Protein AF-A0ABD7UYV5-F1 (afdb_monomer_lite)

pLDDT: mean 77.69, std 12.52, range [48.88, 92.31]

Sequence (109 aa):
MVPFSDDELEAFYREIEARTAYRELMENRRAERSARRAELPDCPTPDKLPFTSPAAAMDGIERIRARTFGTVSLRYYECACGRWHITSSAQLTHRPIAPVRRRKGKKKR

Organism: NCBI:txid175628

Foldseek 3Di:
DDDDDPVRVVVVVVVVCVVCVVVVVVVVLVVVLVVQCVVQVQFPCSSDDFAADPVRVVVVVVVVVVVDDDDQDKFWDQGPSRTIDIDSDPPDDPPGDDPPPPPPDDDDD

Structure (mmCIF, N/CA/C/O backbone):
data_AF-A0ABD7UYV5-F1
#
_entry.id   AF-A0ABD7UYV5-F1
#
loop_
_atom_site.group_PDB
_atom_site.id
_atom_site.type_symbol
_atom_site.label_atom_id
_atom_site.label_alt_id
_atom_site.label_comp_id
_atom_site.label_asym_id
_atom_site.label_entity_id
_atom_site.label_seq_id
_atom_site.pdbx_PDB_ins_code
_atom_site.Cartn_x
_atom_site.Cartn_y
_atom_site.Cartn_z
_atom_site.occupancy
_atom_site.B_iso_or_equiv
_atom_site.auth_seq_id
_atom_site.auth_comp_id
_atom_site.auth_asym_id
_atom_site.auth_atom_id
_atom_site.pdbx_PDB_model_num
ATOM 1 N N . MET A 1 1 ? 17.724 -0.046 -49.856 1.00 50.59 1 MET A N 1
ATOM 2 C CA . MET A 1 1 ? 17.334 -0.205 -48.442 1.00 50.59 1 MET A CA 1
ATOM 3 C C . MET A 1 1 ? 18.443 -1.016 -47.807 1.00 50.59 1 MET A C 1
ATOM 5 O O . MET A 1 1 ? 18.605 -2.165 -48.189 1.00 50.59 1 MET A O 1
ATOM 9 N N . VAL A 1 2 ? 19.318 -0.376 -47.031 1.00 57.19 2 VAL A N 1
ATOM 10 C CA . VAL A 1 2 ? 20.469 -1.060 -46.424 1.00 57.19 2 VAL A CA 1
ATOM 11 C C . VAL A 1 2 ? 19.922 -1.948 -45.301 1.00 57.19 2 VAL A C 1
ATOM 13 O O . VAL A 1 2 ? 19.184 -1.423 -44.467 1.00 57.19 2 VAL A O 1
ATOM 16 N N . PRO A 1 3 ? 20.173 -3.268 -45.307 1.00 78.81 3 PRO A N 1
ATOM 17 C CA . PRO A 1 3 ? 19.846 -4.105 -44.164 1.00 78.81 3 PRO A CA 1
ATOM 18 C C . PRO A 1 3 ? 20.755 -3.691 -43.003 1.00 78.81 3 PRO A C 1
ATOM 20 O O . PRO A 1 3 ? 21.959 -3.536 -43.198 1.00 78.81 3 PRO A O 1
ATOM 23 N N . PHE A 1 4 ? 20.171 -3.464 -41.828 1.00 75.06 4 PHE A N 1
ATOM 24 C CA . PHE A 1 4 ? 20.933 -3.275 -40.593 1.00 75.06 4 PHE A CA 1
ATOM 25 C C . PHE A 1 4 ? 21.917 -4.435 -40.419 1.00 75.06 4 PHE A C 1
ATOM 27 O O . PHE A 1 4 ? 21.578 -5.575 -40.753 1.00 75.06 4 PHE A O 1
ATOM 34 N N . SER A 1 5 ? 23.118 -4.161 -39.913 1.00 85.62 5 SER A N 1
ATOM 35 C CA . SER A 1 5 ? 23.979 -5.246 -39.438 1.00 85.62 5 SER A CA 1
ATOM 36 C C . SER A 1 5 ? 23.349 -5.900 -38.203 1.00 85.62 5 SER A C 1
ATOM 38 O O . SER A 1 5 ? 22.557 -5.269 -37.498 1.00 85.62 5 SER A O 1
ATOM 40 N N . ASP A 1 6 ? 23.699 -7.156 -37.921 1.00 84.00 6 ASP A N 1
ATOM 41 C CA . ASP A 1 6 ?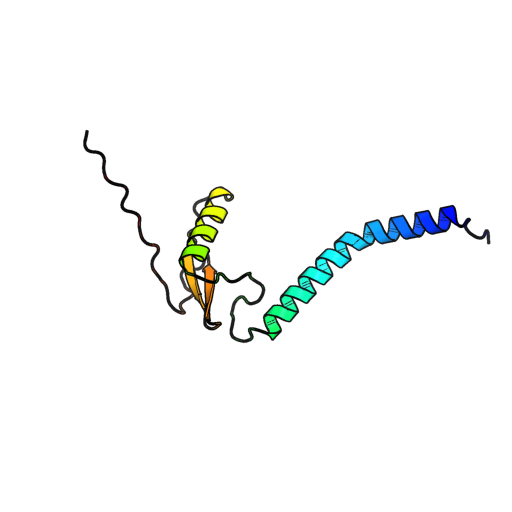 23.185 -7.860 -36.737 1.00 84.00 6 ASP A CA 1
ATOM 42 C C . ASP A 1 6 ? 23.503 -7.091 -35.438 1.00 84.00 6 ASP A C 1
ATOM 44 O O . ASP A 1 6 ? 22.650 -6.995 -34.555 1.00 84.00 6 ASP A O 1
ATOM 48 N N . ASP A 1 7 ? 24.670 -6.440 -35.367 1.00 85.19 7 ASP A N 1
ATOM 49 C CA . ASP A 1 7 ? 25.079 -5.613 -34.223 1.00 85.19 7 ASP A CA 1
ATOM 50 C C . ASP A 1 7 ? 24.229 -4.338 -34.075 1.00 85.19 7 ASP A C 1
ATOM 52 O O . ASP A 1 7 ? 23.843 -3.957 -32.967 1.00 85.19 7 ASP A O 1
ATOM 56 N N . GLU A 1 8 ? 23.910 -3.663 -35.186 1.00 84.88 8 GLU A N 1
ATOM 57 C CA . GLU A 1 8 ? 23.041 -2.478 -35.175 1.00 84.88 8 GLU A CA 1
ATOM 58 C C . GLU A 1 8 ? 21.607 -2.844 -34.791 1.00 84.88 8 GLU A C 1
ATOM 60 O O . GLU A 1 8 ? 20.935 -2.099 -34.071 1.00 84.88 8 GLU A O 1
ATOM 65 N N . LEU A 1 9 ? 21.145 -4.009 -35.243 1.00 87.62 9 LEU A N 1
ATOM 66 C CA . LEU A 1 9 ? 19.831 -4.530 -34.911 1.00 87.62 9 LEU A CA 1
ATOM 67 C C . LEU A 1 9 ? 19.735 -4.888 -33.421 1.00 87.62 9 LEU A C 1
ATOM 69 O O . LEU A 1 9 ? 18.753 -4.530 -32.767 1.00 87.62 9 LEU A O 1
ATOM 73 N N . GLU A 1 10 ? 20.753 -5.541 -32.859 1.00 88.81 10 GLU A N 1
ATOM 74 C CA . GLU A 1 10 ? 20.792 -5.869 -31.433 1.00 88.81 10 GLU A CA 1
ATOM 75 C C . GLU A 1 10 ? 20.869 -4.608 -30.559 1.00 88.81 10 GLU A C 1
ATOM 77 O O . GLU A 1 10 ? 20.130 -4.492 -29.576 1.00 88.81 10 GLU A O 1
ATOM 82 N N . ALA A 1 11 ? 21.680 -3.617 -30.942 1.00 89.69 11 ALA A N 1
ATOM 83 C CA . ALA A 1 11 ? 21.746 -2.331 -30.249 1.00 89.69 11 ALA A CA 1
ATOM 84 C C . ALA A 1 11 ? 20.389 -1.603 -30.252 1.00 89.69 11 ALA A C 1
ATOM 86 O O . ALA A 1 11 ? 19.966 -1.069 -29.222 1.00 89.69 11 ALA A O 1
ATOM 87 N N . PHE A 1 12 ? 19.677 -1.635 -31.383 1.00 87.56 12 PHE A N 1
ATOM 88 C CA . PHE A 1 12 ? 18.337 -1.069 -31.499 1.00 87.56 12 PHE A CA 1
ATOM 89 C C . PHE A 1 12 ? 17.337 -1.771 -30.569 1.00 87.56 12 PHE A C 1
ATOM 91 O O . PHE A 1 12 ? 16.619 -1.103 -29.823 1.00 87.56 12 PHE A O 1
ATOM 98 N N . TYR A 1 13 ? 17.318 -3.109 -30.536 1.00 90.19 13 TYR A N 1
ATOM 99 C CA . TYR A 1 13 ? 16.444 -3.843 -29.614 1.00 90.19 13 TYR A CA 1
ATOM 100 C C . TYR A 1 13 ? 16.785 -3.575 -28.145 1.00 90.19 13 TYR A C 1
ATOM 102 O O . TYR A 1 13 ? 15.873 -3.359 -27.345 1.00 90.19 13 TYR A O 1
ATOM 110 N N . ARG A 1 14 ? 18.072 -3.487 -27.790 1.00 89.62 14 ARG A N 1
ATOM 111 C CA . ARG A 1 14 ? 18.516 -3.137 -26.431 1.00 89.62 14 ARG A CA 1
ATOM 112 C C . ARG A 1 14 ? 18.046 -1.755 -25.987 1.00 89.62 14 ARG A C 1
ATOM 114 O O . ARG A 1 14 ? 17.650 -1.592 -24.833 1.00 89.62 14 ARG A O 1
ATOM 121 N N . GLU A 1 15 ? 18.064 -0.763 -26.874 1.00 89.88 15 GLU A N 1
ATOM 122 C CA . GLU A 1 15 ? 17.547 0.575 -26.566 1.00 89.88 15 GLU A CA 1
ATOM 123 C C . GLU A 1 15 ? 16.035 0.540 -26.303 1.00 89.88 15 GLU A C 1
ATOM 125 O O . GLU A 1 15 ? 15.547 1.147 -25.343 1.00 89.88 15 GLU A O 1
ATOM 130 N N . ILE A 1 16 ? 15.289 -0.195 -27.132 1.00 89.06 16 ILE A N 1
ATOM 131 C CA . ILE A 1 16 ? 13.844 -0.354 -26.967 1.00 89.06 16 ILE A CA 1
ATOM 132 C C . ILE A 1 16 ? 13.527 -1.055 -25.642 1.00 89.06 16 ILE A C 1
ATOM 134 O O . ILE A 1 16 ? 12.730 -0.514 -24.876 1.00 89.06 16 ILE A O 1
ATOM 138 N N . GLU A 1 17 ? 14.196 -2.167 -25.323 1.00 89.75 17 GLU A N 1
ATOM 139 C CA . GLU A 1 17 ? 14.059 -2.870 -24.037 1.00 89.75 17 GLU A CA 1
ATOM 140 C C . GLU A 1 17 ? 14.344 -1.943 -22.847 1.00 89.75 17 GLU A C 1
ATOM 142 O O . GLU A 1 17 ? 13.567 -1.878 -21.890 1.00 89.75 17 GLU A O 1
ATOM 147 N N . ALA A 1 18 ? 15.431 -1.167 -22.907 1.00 88.00 18 ALA A N 1
ATOM 148 C CA . ALA A 1 18 ? 15.787 -0.233 -21.843 1.00 88.00 18 ALA A CA 1
ATOM 149 C C . ALA A 1 18 ? 14.719 0.858 -21.651 1.00 88.00 18 ALA A C 1
ATOM 151 O O . ALA A 1 18 ? 14.405 1.241 -20.519 1.00 88.00 18 ALA A O 1
ATOM 152 N N . ARG A 1 19 ? 14.124 1.344 -22.748 1.00 82.00 19 ARG A N 1
ATOM 153 C CA . ARG A 1 19 ? 13.054 2.352 -22.718 1.00 82.00 19 ARG A CA 1
ATOM 154 C C . ARG A 1 19 ? 11.729 1.785 -22.217 1.00 82.00 19 ARG A C 1
ATOM 156 O O . ARG A 1 19 ? 10.980 2.510 -21.557 1.00 82.00 19 ARG A O 1
ATOM 163 N N . THR A 1 20 ? 11.414 0.524 -22.509 1.00 88.00 20 THR A N 1
ATOM 164 C CA . THR A 1 20 ? 10.145 -0.100 -22.102 1.00 88.00 20 THR A CA 1
ATOM 165 C C . THR A 1 20 ? 10.189 -0.718 -20.707 1.00 88.00 20 THR A C 1
ATOM 167 O O . THR A 1 20 ? 9.134 -0.820 -20.079 1.00 88.00 20 THR A O 1
ATOM 170 N N . ALA A 1 21 ? 11.372 -1.008 -20.157 1.00 87.50 21 ALA A N 1
ATOM 171 C CA . ALA A 1 21 ? 11.540 -1.646 -18.848 1.00 87.50 21 ALA A CA 1
ATOM 172 C C . ALA A 1 21 ? 10.768 -0.955 -17.705 1.00 87.50 21 ALA A C 1
ATOM 174 O O . ALA A 1 21 ? 10.134 -1.611 -16.876 1.00 87.50 21 ALA A O 1
ATOM 175 N N . TYR A 1 22 ? 10.762 0.384 -17.653 1.00 80.69 22 TYR A N 1
ATOM 176 C CA . TYR A 1 22 ? 10.005 1.108 -16.622 1.00 80.69 22 TYR A CA 1
ATOM 177 C C . TYR A 1 22 ? 8.487 0.948 -16.789 1.00 80.69 22 TYR A C 1
ATOM 179 O O . TYR A 1 22 ? 7.759 0.822 -15.802 1.00 80.69 22 TYR A O 1
ATOM 187 N N . ARG A 1 23 ? 8.000 0.940 -18.035 1.00 84.88 23 ARG A N 1
ATOM 188 C CA . ARG A 1 23 ? 6.576 0.778 -18.341 1.00 84.88 23 ARG A CA 1
ATOM 189 C C . ARG A 1 23 ? 6.097 -0.617 -17.947 1.00 84.88 23 ARG A C 1
ATOM 191 O O . ARG A 1 23 ? 5.080 -0.714 -17.267 1.00 84.88 23 ARG A O 1
ATOM 198 N N . GLU A 1 24 ? 6.862 -1.650 -18.282 1.00 86.31 24 GLU A N 1
ATOM 199 C CA . GLU A 1 24 ? 6.579 -3.035 -17.886 1.00 86.31 24 GLU A CA 1
ATOM 200 C C . GLU A 1 24 ? 6.595 -3.210 -16.364 1.00 86.31 24 GLU A C 1
ATOM 202 O O . GLU A 1 24 ? 5.674 -3.791 -15.795 1.00 86.31 24 GLU A O 1
ATOM 207 N N . LEU A 1 25 ? 7.577 -2.628 -15.664 1.00 83.31 25 LEU A N 1
ATOM 208 C CA . LEU A 1 25 ? 7.604 -2.633 -14.196 1.00 83.31 25 LEU A CA 1
ATOM 209 C C . LEU A 1 25 ? 6.344 -2.006 -13.586 1.00 83.31 25 LEU A C 1
ATOM 211 O O . LEU A 1 25 ? 5.819 -2.500 -12.585 1.00 83.31 25 LEU A O 1
ATOM 215 N N . MET A 1 26 ? 5.857 -0.906 -14.159 1.00 82.25 26 MET A N 1
ATOM 216 C CA . MET A 1 26 ? 4.651 -0.234 -13.672 1.00 82.25 26 MET A CA 1
ATOM 217 C C . MET A 1 26 ? 3.375 -1.009 -14.019 1.00 82.25 26 MET A C 1
ATOM 219 O O . MET A 1 26 ? 2.451 -1.049 -13.203 1.00 82.25 26 MET A O 1
ATOM 223 N N . GLU A 1 27 ? 3.330 -1.657 -15.181 1.00 86.06 27 GLU A N 1
ATOM 224 C CA . GLU A 1 27 ? 2.229 -2.524 -15.602 1.00 86.06 27 GLU A CA 1
ATOM 225 C C . GLU A 1 27 ? 2.128 -3.777 -14.727 1.00 86.06 27 GLU A C 1
ATOM 227 O O . GLU A 1 27 ? 1.055 -4.058 -14.191 1.00 86.06 27 GLU A O 1
ATOM 232 N N . ASN A 1 28 ? 3.255 -4.428 -14.439 1.00 84.75 28 ASN A N 1
ATOM 233 C CA . ASN A 1 28 ? 3.326 -5.559 -13.515 1.00 84.75 28 ASN A CA 1
ATOM 234 C C . ASN A 1 28 ? 2.813 -5.179 -12.120 1.00 84.75 28 ASN A C 1
ATOM 236 O O . ASN A 1 28 ? 1.930 -5.844 -11.579 1.00 84.75 28 ASN A O 1
ATOM 240 N N . ARG A 1 29 ? 3.248 -4.034 -11.569 1.00 81.69 29 ARG A N 1
ATOM 241 C CA . ARG A 1 29 ? 2.721 -3.534 -10.283 1.00 81.69 29 ARG A CA 1
ATOM 242 C C . ARG A 1 29 ? 1.213 -3.292 -10.316 1.00 81.69 29 ARG A C 1
ATOM 244 O O . ARG A 1 29 ? 0.541 -3.441 -9.294 1.00 81.69 29 ARG A O 1
ATOM 251 N N . ARG A 1 30 ? 0.665 -2.854 -11.453 1.00 79.62 30 ARG A N 1
ATOM 252 C CA . ARG A 1 30 ? -0.778 -2.632 -11.616 1.00 79.62 30 ARG A CA 1
ATOM 253 C C . ARG A 1 30 ? -1.539 -3.956 -11.695 1.00 79.62 30 ARG A C 1
ATOM 255 O O . ARG A 1 30 ? -2.605 -4.063 -11.085 1.00 79.62 30 ARG A O 1
ATOM 262 N N . ALA A 1 31 ? -0.991 -4.949 -12.389 1.00 78.94 31 ALA A N 1
ATOM 263 C CA . ALA A 1 31 ? -1.550 -6.294 -12.462 1.00 78.94 31 ALA A CA 1
ATOM 264 C C . ALA A 1 31 ? -1.590 -6.954 -11.073 1.00 78.94 31 ALA A C 1
ATOM 266 O O . ALA A 1 31 ? -2.649 -7.411 -10.647 1.00 78.94 31 ALA A O 1
ATOM 267 N N . GLU A 1 32 ? -0.496 -6.888 -10.307 1.00 78.81 32 GLU A N 1
ATOM 268 C CA . GLU A 1 32 ? -0.431 -7.421 -8.937 1.00 78.81 32 GLU A CA 1
ATOM 269 C C . GLU A 1 32 ? -1.461 -6.775 -7.998 1.00 78.81 32 GLU A C 1
ATOM 271 O O . GLU A 1 32 ? -2.106 -7.454 -7.197 1.00 78.81 32 GLU A O 1
ATOM 276 N N . ARG A 1 33 ? -1.645 -5.452 -8.096 1.00 72.38 33 ARG A N 1
ATOM 277 C CA . ARG A 1 33 ? -2.678 -4.732 -7.332 1.00 72.38 33 ARG A CA 1
ATOM 278 C C . ARG A 1 33 ? -4.085 -5.198 -7.701 1.00 72.38 33 ARG A C 1
ATOM 280 O O . ARG A 1 33 ? -4.901 -5.449 -6.818 1.00 72.38 33 ARG A O 1
ATOM 287 N N . SER A 1 34 ? -4.340 -5.369 -8.996 1.00 70.62 34 SER A N 1
ATOM 288 C CA . SER A 1 34 ? -5.637 -5.822 -9.509 1.00 70.62 34 SER A CA 1
ATOM 289 C C . SER A 1 34 ? -5.951 -7.256 -9.066 1.00 70.62 34 SER A C 1
ATOM 291 O O . SER A 1 34 ? -7.074 -7.526 -8.645 1.00 70.62 34 SER A O 1
ATOM 293 N N . ALA A 1 35 ? -4.956 -8.149 -9.065 1.00 74.25 35 ALA A N 1
ATOM 294 C CA . ALA A 1 35 ? -5.094 -9.513 -8.555 1.00 74.25 35 ALA A CA 1
ATOM 295 C C . ALA A 1 35 ? -5.463 -9.530 -7.060 1.00 74.25 35 ALA A C 1
ATOM 297 O O . ALA A 1 35 ? -6.437 -10.167 -6.669 1.00 74.25 35 ALA A O 1
ATOM 298 N N . ARG A 1 36 ? -4.774 -8.735 -6.229 1.00 69.94 36 ARG A N 1
ATOM 299 C CA . ARG A 1 36 ? -5.090 -8.612 -4.790 1.00 69.94 36 ARG A CA 1
ATOM 300 C C . ARG A 1 36 ? -6.496 -8.076 -4.524 1.00 69.94 36 ARG A C 1
ATOM 302 O O . ARG A 1 36 ? -7.125 -8.450 -3.538 1.00 69.94 36 ARG A O 1
ATOM 309 N N . ARG A 1 37 ? -6.998 -7.193 -5.391 1.00 70.50 37 ARG A N 1
ATOM 310 C CA . ARG A 1 37 ? -8.381 -6.701 -5.336 1.00 70.50 37 ARG A CA 1
ATOM 311 C C . ARG A 1 37 ? -9.401 -7.789 -5.648 1.00 70.50 37 ARG A C 1
ATOM 313 O O . ARG A 1 37 ? -10.447 -7.794 -5.009 1.00 70.50 37 ARG A O 1
ATOM 320 N N . ALA A 1 38 ? -9.095 -8.707 -6.561 1.00 70.75 38 ALA A N 1
ATOM 321 C CA . ALA A 1 38 ? -9.960 -9.851 -6.837 1.00 70.75 38 ALA A CA 1
ATOM 322 C C . ALA A 1 38 ? -10.031 -10.833 -5.649 1.00 70.75 38 ALA A C 1
ATOM 324 O O . ALA A 1 38 ? -11.096 -11.372 -5.372 1.00 70.75 38 ALA A O 1
ATOM 325 N N . GLU A 1 39 ? -8.933 -11.022 -4.908 1.00 72.56 39 GLU A N 1
ATOM 326 C CA . GLU A 1 39 ? -8.882 -11.916 -3.735 1.00 72.56 39 GLU A CA 1
ATOM 327 C C . GLU A 1 39 ? -9.576 -11.348 -2.482 1.00 72.56 39 GLU A C 1
ATOM 329 O O . GLU A 1 39 ? -9.948 -12.097 -1.579 1.00 72.56 39 GLU A O 1
ATOM 334 N N . LEU A 1 40 ? -9.710 -10.020 -2.386 1.00 70.75 40 LEU A N 1
ATOM 335 C CA . LEU A 1 40 ? -10.186 -9.318 -1.188 1.00 70.75 40 LEU A CA 1
ATOM 336 C C . LEU A 1 40 ? -11.302 -8.314 -1.536 1.00 70.75 40 LEU A C 1
ATOM 338 O O . LEU A 1 40 ? -11.103 -7.108 -1.346 1.00 70.75 40 LEU A O 1
ATOM 342 N N . PRO A 1 41 ? -12.471 -8.782 -2.023 1.00 67.06 41 PRO A N 1
ATOM 343 C CA . PRO A 1 41 ? -13.538 -7.913 -2.528 1.00 67.06 41 PRO A CA 1
ATOM 344 C C . PRO A 1 41 ? -14.090 -6.945 -1.469 1.00 67.06 41 PRO A C 1
ATOM 346 O O . PRO A 1 41 ? -14.401 -5.802 -1.795 1.00 67.06 41 PRO A O 1
ATOM 349 N N . ASP A 1 42 ? -14.115 -7.352 -0.195 1.00 77.75 42 ASP A N 1
ATOM 350 C CA . ASP A 1 42 ? -14.639 -6.538 0.915 1.00 77.75 42 ASP A CA 1
ATOM 351 C C . ASP A 1 42 ? -13.591 -5.614 1.565 1.00 77.75 42 ASP A C 1
ATOM 353 O O . ASP A 1 42 ? -13.872 -4.909 2.538 1.00 77.75 42 ASP A O 1
ATOM 357 N N . CYS A 1 43 ? -12.348 -5.608 1.072 1.00 80.00 43 CYS A N 1
ATOM 358 C CA . CYS A 1 43 ? -11.321 -4.715 1.598 1.00 80.00 43 CYS A CA 1
ATOM 359 C C . CYS A 1 43 ? -11.470 -3.316 0.970 1.00 80.00 43 CYS A C 1
ATOM 361 O O . CYS A 1 43 ? -11.369 -3.191 -0.248 1.00 80.00 43 CYS A O 1
ATOM 363 N N . PRO A 1 44 ? -11.589 -2.226 1.755 1.00 76.88 44 PRO A N 1
ATOM 364 C CA . PRO A 1 44 ? -11.599 -0.862 1.228 1.00 76.88 44 PRO A CA 1
ATOM 365 C C . PRO A 1 44 ? -10.230 -0.447 0.661 1.00 76.88 44 PRO A C 1
ATOM 367 O O . PRO A 1 44 ? -10.130 0.510 -0.105 1.00 76.88 44 PRO A O 1
ATOM 370 N N . THR A 1 45 ? -9.153 -1.151 1.032 1.00 78.62 45 THR A N 1
ATOM 371 C CA . THR A 1 45 ? -7.788 -0.893 0.549 1.00 78.62 45 THR A CA 1
ATOM 372 C C . THR A 1 45 ? -7.078 -2.183 0.121 1.00 78.62 45 THR A C 1
ATOM 374 O O . THR A 1 45 ? -6.077 -2.550 0.741 1.00 78.62 45 THR A O 1
ATOM 377 N N . PRO A 1 46 ? -7.566 -2.880 -0.919 1.00 76.12 46 PRO A N 1
ATOM 378 C CA . PRO A 1 46 ? -6.996 -4.158 -1.347 1.00 76.12 46 PRO A CA 1
ATOM 379 C C . PRO A 1 46 ? -5.622 -3.982 -2.008 1.00 76.12 46 PRO A C 1
ATOM 381 O O . PRO A 1 46 ? -4.764 -4.856 -1.942 1.00 76.12 46 PRO A O 1
ATOM 384 N N . ASP A 1 47 ? -5.381 -2.801 -2.581 1.00 77.00 47 ASP A N 1
ATOM 385 C CA . ASP A 1 47 ? -4.127 -2.440 -3.242 1.00 77.00 47 ASP A CA 1
ATOM 386 C C . ASP A 1 47 ? -2.988 -2.134 -2.246 1.00 77.00 47 ASP A C 1
ATOM 388 O O . ASP A 1 47 ? -1.842 -1.922 -2.650 1.00 77.00 47 ASP A O 1
ATOM 392 N N . LYS A 1 48 ? -3.287 -2.057 -0.939 1.00 79.06 48 LYS A N 1
ATOM 393 C CA . LYS A 1 48 ? -2.304 -1.789 0.120 1.00 79.06 48 LYS A CA 1
ATOM 394 C C . LYS A 1 48 ? -1.888 -3.090 0.793 1.00 79.06 48 LYS A C 1
ATOM 396 O O . LYS A 1 48 ? -2.726 -3.943 1.055 1.00 79.06 48 LYS A O 1
ATOM 401 N N . LEU A 1 49 ? -0.605 -3.200 1.141 1.00 80.81 49 LEU A N 1
ATOM 402 C CA . LEU A 1 49 ? -0.081 -4.338 1.897 1.00 80.81 49 LEU A CA 1
ATOM 403 C C . LEU A 1 49 ? -0.715 -4.381 3.301 1.00 80.81 49 LEU A C 1
AT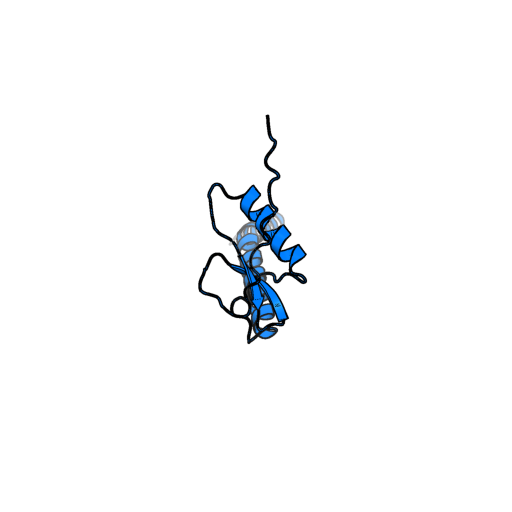OM 405 O O . LEU A 1 49 ? -0.516 -3.439 4.075 1.00 80.81 49 LEU A O 1
ATOM 409 N N . PRO A 1 50 ? -1.476 -5.439 3.629 1.00 85.56 50 PRO A N 1
ATOM 410 C CA . PRO A 1 50 ? -2.038 -5.617 4.957 1.00 85.56 50 PRO A CA 1
ATOM 411 C C . PRO A 1 50 ? -0.983 -6.136 5.943 1.00 85.56 50 PRO A C 1
ATOM 413 O O . PRO A 1 50 ? -0.059 -6.856 5.567 1.00 85.56 50 PRO A O 1
ATOM 416 N N . PHE A 1 51 ? -1.158 -5.824 7.224 1.00 89.69 51 PHE A N 1
ATOM 417 C CA . PHE A 1 51 ? -0.375 -6.389 8.321 1.00 89.69 51 PHE A CA 1
ATOM 418 C C . PHE A 1 51 ? -1.094 -7.600 8.924 1.00 89.69 51 PHE A C 1
ATOM 420 O O . PHE A 1 51 ? -2.324 -7.644 9.005 1.00 89.69 51 PHE A O 1
ATOM 427 N N . THR A 1 52 ? -0.316 -8.579 9.381 1.00 87.75 52 THR A N 1
ATOM 428 C CA . THR A 1 52 ? -0.826 -9.821 9.983 1.00 87.75 52 THR A CA 1
ATOM 429 C C . THR A 1 52 ? -1.208 -9.665 11.454 1.00 87.75 52 THR A C 1
ATOM 431 O O . THR A 1 52 ? -1.948 -10.489 11.978 1.00 87.75 52 THR A O 1
ATOM 434 N N . SER A 1 53 ? -0.732 -8.616 12.133 1.00 89.12 53 SER A N 1
ATOM 435 C CA . SER A 1 53 ? -0.993 -8.385 13.556 1.00 89.12 53 SER A CA 1
ATOM 436 C C . SER A 1 53 ? -1.054 -6.889 13.907 1.00 89.12 53 SER A C 1
ATOM 438 O O . SER A 1 53 ? -0.485 -6.062 13.181 1.00 89.12 53 SER A O 1
ATOM 440 N N . PRO A 1 54 ? -1.671 -6.519 15.050 1.00 88.44 54 PRO A N 1
ATOM 441 C CA . PRO A 1 54 ? -1.676 -5.138 15.538 1.00 88.44 54 PRO A CA 1
ATOM 442 C C . PRO A 1 54 ? -0.264 -4.591 15.778 1.00 88.44 54 PRO A C 1
ATOM 444 O O . PRO A 1 54 ? 0.018 -3.432 15.480 1.00 88.44 54 PRO A O 1
ATOM 447 N N . ALA A 1 55 ? 0.638 -5.431 16.299 1.00 89.69 55 ALA A N 1
ATOM 448 C CA . ALA A 1 55 ? 2.021 -5.052 16.578 1.00 89.69 55 ALA A CA 1
ATOM 449 C C . ALA A 1 55 ? 2.777 -4.710 15.287 1.00 89.69 55 ALA A C 1
ATOM 451 O O . ALA A 1 55 ? 3.409 -3.661 15.205 1.00 89.69 55 ALA A O 1
ATOM 452 N N . ALA A 1 56 ? 2.617 -5.528 14.240 1.00 91.31 56 ALA A N 1
ATOM 453 C CA . ALA A 1 56 ? 3.218 -5.259 12.937 1.00 91.31 56 ALA A CA 1
ATOM 454 C C . ALA A 1 56 ? 2.694 -3.948 12.320 1.00 91.31 56 ALA A C 1
ATOM 456 O O . ALA A 1 56 ? 3.464 -3.188 11.729 1.00 91.31 56 ALA A O 1
ATOM 457 N N . ALA A 1 57 ? 1.404 -3.643 12.500 1.00 90.56 57 ALA A N 1
ATOM 458 C CA . ALA A 1 57 ? 0.828 -2.373 12.060 1.00 90.56 57 ALA A CA 1
ATOM 459 C C . ALA A 1 57 ? 1.390 -1.175 12.847 1.00 90.56 57 ALA A C 1
ATOM 461 O O . ALA A 1 57 ? 1.676 -0.130 12.258 1.00 90.56 57 ALA A O 1
ATOM 462 N N . MET A 1 58 ? 1.601 -1.317 14.160 1.00 90.44 58 MET A N 1
ATOM 463 C CA . MET A 1 58 ? 2.262 -0.291 14.975 1.00 90.44 58 MET A CA 1
ATOM 464 C C . MET A 1 58 ? 3.704 -0.038 14.532 1.00 90.44 58 MET A C 1
ATOM 466 O O . MET A 1 58 ? 4.081 1.119 14.343 1.00 90.44 58 MET A O 1
ATOM 470 N N . ASP A 1 59 ? 4.486 -1.092 14.305 1.00 92.31 59 ASP A N 1
ATOM 471 C CA . ASP A 1 59 ? 5.859 -0.966 13.805 1.00 92.31 59 ASP A CA 1
ATOM 472 C C . ASP A 1 59 ? 5.889 -0.287 12.429 1.00 92.31 59 ASP A C 1
ATOM 474 O O . ASP A 1 59 ? 6.749 0.551 12.151 1.00 92.31 59 ASP A O 1
ATOM 478 N N . GLY A 1 60 ? 4.908 -0.593 11.574 1.00 90.19 60 GLY A N 1
ATOM 479 C CA . GLY A 1 60 ? 4.702 0.091 10.300 1.00 90.19 60 GLY A CA 1
ATOM 480 C C . GLY A 1 60 ? 4.482 1.598 10.465 1.00 90.19 60 GLY A C 1
ATOM 481 O O . GLY A 1 60 ? 5.112 2.388 9.759 1.00 90.19 60 GLY A O 1
ATOM 482 N N . ILE A 1 61 ? 3.647 2.015 11.423 1.00 90.06 61 ILE A N 1
ATOM 483 C CA . ILE A 1 61 ? 3.420 3.436 11.736 1.00 90.06 61 ILE A CA 1
ATOM 484 C C . ILE A 1 61 ? 4.716 4.116 12.176 1.00 90.06 61 ILE A C 1
ATOM 486 O O . ILE A 1 61 ? 5.023 5.204 11.687 1.00 90.06 61 ILE A O 1
ATOM 490 N N . GLU A 1 62 ? 5.484 3.492 13.067 1.00 90.44 62 GLU A N 1
ATOM 491 C CA . GLU A 1 62 ? 6.744 4.062 13.552 1.00 90.44 62 GLU A CA 1
ATOM 492 C C . GLU A 1 62 ? 7.772 4.208 12.420 1.00 90.44 62 GLU A C 1
ATOM 494 O O . GLU A 1 62 ? 8.415 5.252 12.305 1.00 90.44 62 GLU A O 1
ATOM 499 N N . ARG A 1 63 ? 7.854 3.239 11.498 1.00 89.94 63 ARG A N 1
ATOM 500 C CA . ARG A 1 63 ? 8.700 3.354 10.293 1.00 89.94 63 ARG A CA 1
ATOM 501 C C . ARG A 1 63 ? 8.273 4.502 9.379 1.00 89.94 63 ARG A C 1
ATOM 503 O O . ARG A 1 63 ? 9.132 5.200 8.845 1.00 89.94 63 ARG A O 1
ATOM 510 N N . ILE A 1 64 ? 6.968 4.704 9.184 1.00 88.00 64 ILE A N 1
ATOM 511 C CA . ILE A 1 64 ? 6.459 5.814 8.364 1.00 88.00 64 ILE A CA 1
ATOM 512 C C . ILE A 1 64 ? 6.780 7.152 9.036 1.00 88.00 64 ILE A C 1
ATOM 514 O O . ILE A 1 64 ? 7.261 8.068 8.370 1.00 88.00 64 ILE A O 1
ATOM 518 N N . ARG A 1 65 ? 6.581 7.254 10.354 1.00 87.38 65 ARG A N 1
ATOM 519 C CA . ARG A 1 65 ? 6.926 8.450 11.136 1.00 87.38 65 ARG A CA 1
ATOM 520 C C . ARG A 1 65 ? 8.410 8.781 11.064 1.00 87.38 65 ARG A C 1
ATOM 522 O O . ARG A 1 65 ? 8.747 9.939 10.875 1.00 87.38 65 ARG A O 1
ATOM 529 N N . ALA A 1 66 ? 9.283 7.779 11.145 1.00 87.50 66 ALA A N 1
ATOM 530 C CA . ALA A 1 66 ? 10.727 7.982 11.052 1.00 87.50 66 ALA A CA 1
ATOM 531 C C . ALA A 1 66 ? 11.174 8.559 9.695 1.00 87.50 66 ALA A C 1
ATOM 533 O O . ALA A 1 66 ? 12.202 9.224 9.623 1.00 87.50 66 ALA A O 1
ATOM 534 N N . ARG A 1 67 ? 10.416 8.305 8.619 1.00 86.62 67 ARG A N 1
ATOM 535 C CA . ARG A 1 67 ? 10.735 8.759 7.253 1.00 86.62 67 ARG A CA 1
ATOM 536 C C . ARG A 1 67 ? 10.006 10.036 6.834 1.00 86.62 67 ARG A C 1
ATOM 538 O O . ARG A 1 67 ? 10.359 10.618 5.814 1.00 86.62 67 ARG A O 1
ATOM 545 N N . THR A 1 68 ? 8.979 10.449 7.572 1.00 81.25 68 THR A N 1
ATOM 546 C CA . THR A 1 68 ? 8.111 11.568 7.189 1.00 81.25 68 THR A CA 1
ATOM 547 C C . THR A 1 68 ? 8.410 12.781 8.063 1.00 81.25 68 THR A C 1
ATOM 549 O O . THR A 1 68 ? 8.248 12.723 9.279 1.00 81.25 68 THR A O 1
ATOM 552 N N . PHE A 1 69 ? 8.788 13.906 7.455 1.00 66.25 69 PHE A N 1
ATOM 553 C CA . PHE A 1 69 ? 8.888 15.184 8.161 1.00 66.25 69 PHE A CA 1
ATOM 554 C C . PHE A 1 69 ? 7.481 15.774 8.348 1.00 66.25 69 PHE A C 1
ATOM 556 O O . PHE A 1 69 ? 6.924 16.379 7.437 1.00 66.25 69 PHE A O 1
ATOM 563 N N . GLY A 1 70 ? 6.874 15.545 9.517 1.00 67.81 70 GLY A N 1
ATOM 564 C CA . GLY A 1 70 ? 5.563 16.097 9.877 1.00 67.81 70 GLY A CA 1
ATOM 565 C C . GLY A 1 70 ? 4.769 15.230 10.859 1.00 67.81 70 GLY A C 1
ATOM 566 O O . GLY A 1 70 ? 5.017 14.036 11.018 1.00 67.81 70 GLY A O 1
ATOM 567 N N . THR A 1 71 ? 3.778 15.822 11.528 1.00 68.62 71 THR A N 1
ATOM 568 C CA . THR A 1 71 ? 2.938 15.164 12.546 1.00 68.62 71 THR A CA 1
ATOM 569 C C . THR A 1 71 ? 1.710 14.483 11.935 1.00 68.62 71 THR A C 1
ATOM 571 O O . THR A 1 71 ? 0.575 14.727 12.338 1.00 68.62 71 THR A O 1
ATOM 574 N N . VAL A 1 72 ? 1.900 13.595 10.955 1.00 74.81 72 VAL A N 1
ATOM 575 C CA . VAL A 1 72 ? 0.764 12.834 10.409 1.00 74.81 72 VAL A CA 1
ATOM 576 C C . VAL A 1 72 ? 0.241 11.873 11.482 1.00 74.81 72 VAL A C 1
ATOM 578 O O . VAL A 1 72 ? 0.948 10.972 11.947 1.00 74.81 72 VAL A O 1
ATOM 581 N N . SER A 1 73 ? -1.018 12.050 11.892 1.00 82.75 73 SER A N 1
ATOM 582 C CA . SER A 1 73 ? -1.658 11.178 12.877 1.00 82.75 73 SER A CA 1
ATOM 583 C C . SER A 1 73 ? -2.096 9.867 12.225 1.00 82.75 73 SER A C 1
ATOM 585 O O . SER A 1 73 ? -3.229 9.721 11.774 1.00 82.75 73 SER A O 1
ATOM 587 N N . LEU A 1 74 ? -1.181 8.905 12.171 1.00 87.62 74 LEU A N 1
ATOM 588 C CA . LEU A 1 74 ? -1.475 7.554 11.704 1.00 87.62 74 LEU A CA 1
ATOM 589 C C . LEU A 1 74 ? -2.112 6.704 12.806 1.00 87.62 74 LEU A C 1
ATOM 591 O O . LEU A 1 74 ? -1.747 6.797 13.982 1.00 87.62 74 LEU A O 1
ATOM 595 N N . ARG A 1 75 ? -3.055 5.859 12.395 1.00 87.06 75 ARG A N 1
ATOM 596 C CA . ARG A 1 75 ? -3.783 4.883 13.211 1.00 87.06 75 ARG A CA 1
ATOM 597 C C . ARG A 1 75 ? -3.806 3.546 12.482 1.00 87.06 75 ARG A C 1
ATOM 599 O O . ARG A 1 75 ? -3.579 3.505 11.274 1.00 87.06 75 ARG A O 1
ATOM 606 N N . TYR A 1 76 ? -4.114 2.475 13.200 1.00 87.94 76 TYR A N 1
ATOM 607 C CA . TYR A 1 76 ? -4.365 1.168 12.605 1.00 87.94 76 TYR A CA 1
ATOM 608 C C . TYR A 1 76 ? -5.750 0.651 13.001 1.00 87.94 76 TYR A C 1
ATOM 610 O O . TYR A 1 76 ? -6.287 1.038 14.040 1.00 87.94 76 TYR A O 1
ATOM 618 N N . TYR A 1 77 ? -6.336 -0.192 12.157 1.00 86.88 77 TYR A N 1
ATOM 619 C CA . TYR A 1 77 ? -7.642 -0.807 1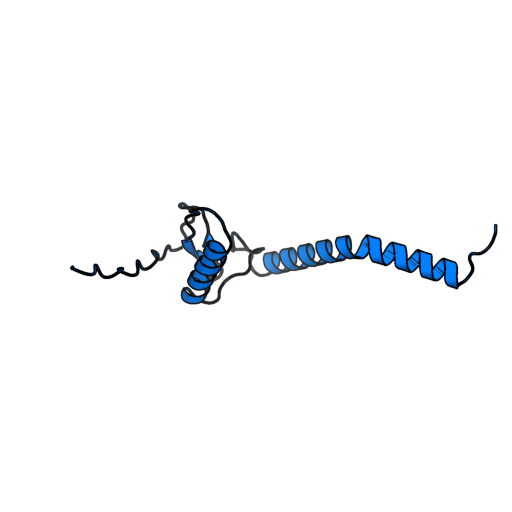2.384 1.00 86.88 77 TYR A CA 1
ATOM 620 C C . TYR A 1 77 ? -7.673 -2.230 11.822 1.00 86.88 77 TYR A C 1
ATOM 622 O O . TYR A 1 77 ? -6.926 -2.550 10.892 1.00 86.88 77 TYR A O 1
ATOM 630 N N . GLU A 1 78 ? -8.537 -3.066 12.394 1.00 87.31 78 GLU A N 1
ATOM 631 C CA . GLU A 1 78 ? -8.887 -4.366 11.827 1.00 87.31 78 GLU A CA 1
ATOM 632 C C . GLU A 1 78 ? -9.927 -4.154 10.724 1.00 87.31 78 GLU A C 1
ATOM 634 O O . GLU A 1 78 ? -10.973 -3.536 10.941 1.00 87.31 78 GLU A O 1
ATOM 639 N N . CYS A 1 79 ? -9.591 -4.5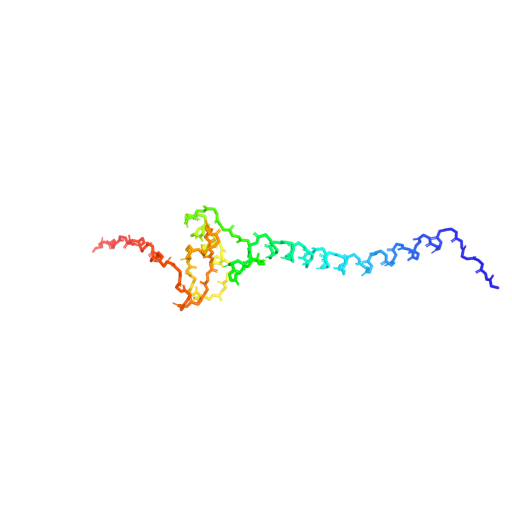88 9.517 1.00 86.00 79 CYS A N 1
ATOM 640 C CA . CYS A 1 79 ? -10.411 -4.440 8.327 1.00 86.00 79 CYS A CA 1
ATOM 641 C C . CYS A 1 79 ? -11.405 -5.602 8.194 1.00 86.00 79 CYS A C 1
ATOM 643 O O . CYS A 1 79 ? -11.136 -6.701 8.676 1.00 86.00 79 CYS A O 1
ATOM 645 N N . ALA A 1 80 ? -12.505 -5.396 7.460 1.00 82.25 80 ALA A N 1
ATOM 646 C CA . ALA A 1 80 ? -13.467 -6.449 7.113 1.00 82.25 80 ALA A CA 1
ATOM 647 C C . ALA A 1 80 ? -12.816 -7.673 6.434 1.00 82.25 80 ALA A C 1
ATOM 649 O O . ALA A 1 80 ? -13.312 -8.785 6.556 1.00 82.25 80 ALA A O 1
ATOM 650 N N . CYS A 1 81 ? -11.652 -7.500 5.799 1.00 80.88 81 CYS A N 1
ATOM 651 C CA . CYS A 1 81 ? -10.878 -8.592 5.207 1.00 80.88 81 CYS A CA 1
ATOM 652 C C . CYS A 1 81 ? -10.071 -9.442 6.217 1.00 80.88 81 CYS A C 1
ATOM 654 O O . CYS A 1 81 ? -9.245 -10.265 5.806 1.00 80.88 81 CYS A O 1
ATOM 656 N N . GLY A 1 82 ? -10.244 -9.208 7.524 1.00 82.06 82 GLY A N 1
ATOM 657 C CA . GLY A 1 82 ? -9.593 -9.946 8.613 1.00 82.06 82 GLY A CA 1
ATOM 658 C C . GLY A 1 82 ? -8.120 -9.592 8.839 1.00 82.06 82 GLY A C 1
ATOM 659 O O . GLY A 1 82 ? -7.396 -10.336 9.496 1.00 82.06 82 GLY A O 1
ATOM 660 N N . ARG A 1 83 ? -7.637 -8.486 8.261 1.00 88.25 83 ARG A N 1
ATOM 661 C CA . ARG A 1 83 ? -6.237 -8.044 8.364 1.00 88.25 83 ARG A CA 1
ATOM 662 C C . ARG A 1 83 ? -6.125 -6.623 8.910 1.00 88.25 83 ARG A C 1
ATOM 664 O O . ARG A 1 83 ? -7.095 -5.868 8.930 1.00 88.25 83 ARG A O 1
ATOM 671 N N . TRP A 1 84 ? -4.920 -6.240 9.324 1.00 89.00 84 TRP A N 1
ATOM 672 C CA . TRP A 1 84 ? -4.645 -4.942 9.940 1.00 89.00 84 TRP A CA 1
ATOM 673 C C . TRP A 1 84 ? -4.171 -3.921 8.905 1.00 89.00 84 TRP A C 1
ATOM 675 O O . TRP A 1 84 ? -3.234 -4.181 8.154 1.00 89.00 84 TRP A O 1
ATOM 685 N N . HIS A 1 85 ? -4.781 -2.737 8.874 1.00 89.19 85 HIS A N 1
ATOM 686 C CA . HIS A 1 85 ? -4.438 -1.668 7.929 1.00 89.19 85 HIS A CA 1
ATOM 687 C C . HIS A 1 85 ? -4.086 -0.367 8.652 1.00 89.19 85 HIS A C 1
ATOM 689 O O . HIS A 1 85 ? -4.634 -0.073 9.713 1.00 89.19 85 HIS A O 1
ATOM 695 N N . ILE A 1 86 ? -3.193 0.436 8.057 1.00 89.25 86 ILE A N 1
ATOM 696 C CA . ILE A 1 86 ? -2.839 1.780 8.541 1.00 89.25 86 ILE A CA 1
ATOM 697 C C . ILE A 1 86 ? -3.649 2.831 7.780 1.00 89.25 86 ILE A C 1
ATOM 699 O O . ILE A 1 86 ? -3.765 2.788 6.552 1.00 89.25 86 ILE A O 1
ATOM 703 N N . THR A 1 87 ? -4.165 3.816 8.507 1.00 86.31 87 THR A N 1
ATOM 704 C CA . THR A 1 87 ? -4.908 4.947 7.957 1.00 86.31 87 THR A CA 1
ATOM 705 C C . THR A 1 87 ? -4.495 6.263 8.611 1.00 86.31 87 THR A C 1
ATOM 707 O O . THR A 1 87 ? -4.135 6.304 9.787 1.00 86.31 87 THR A O 1
ATOM 710 N N . SER A 1 88 ? -4.552 7.348 7.842 1.00 84.75 88 SER A N 1
ATOM 711 C CA . SER A 1 88 ? -4.488 8.725 8.343 1.00 84.75 88 SER A CA 1
ATOM 712 C C . SER A 1 88 ? -5.877 9.311 8.626 1.00 84.75 88 SER A C 1
ATOM 714 O O . SER A 1 88 ? -5.975 10.333 9.301 1.00 84.75 88 SER A O 1
ATOM 716 N N . SER A 1 89 ? -6.954 8.680 8.135 1.00 78.88 89 SER A N 1
ATOM 717 C CA . SER A 1 89 ? -8.324 9.157 8.348 1.00 78.88 89 SER A CA 1
ATOM 718 C C . SER A 1 89 ? -8.814 8.817 9.751 1.00 78.88 89 SER A C 1
ATOM 720 O O . SER A 1 89 ? -8.688 7.685 10.221 1.00 78.88 89 SER A O 1
ATOM 722 N N . ALA A 1 90 ? -9.430 9.798 10.408 1.00 62.50 90 ALA A N 1
ATOM 723 C CA . ALA A 1 90 ? -10.034 9.617 11.719 1.00 62.50 90 ALA A CA 1
ATOM 724 C C . ALA A 1 90 ? -11.378 8.865 11.680 1.00 62.50 90 ALA A C 1
ATOM 726 O O . ALA A 1 90 ? -11.810 8.392 12.728 1.00 62.50 90 ALA A O 1
ATOM 727 N N . GLN A 1 91 ? -12.012 8.766 10.505 1.00 63.28 91 GLN A N 1
ATOM 728 C CA . GLN A 1 91 ? -13.405 8.332 10.330 1.00 63.28 91 GLN A CA 1
ATOM 729 C C . GLN A 1 91 ? -13.563 6.875 9.865 1.00 63.28 91 GLN A C 1
ATOM 731 O O . GLN A 1 91 ? -14.682 6.382 9.794 1.00 63.28 91 GLN A O 1
ATOM 736 N N . LEU A 1 92 ? -12.474 6.164 9.545 1.00 62.12 92 LEU A N 1
ATOM 737 C CA . LEU A 1 92 ? -12.557 4.756 9.135 1.00 62.12 92 LEU A CA 1
ATOM 738 C C . LEU A 1 92 ? -12.786 3.856 10.360 1.00 62.12 92 LEU A C 1
ATOM 740 O O . LEU A 1 92 ? -11.848 3.427 11.032 1.00 62.12 92 LEU A O 1
ATOM 744 N N . THR A 1 93 ? -14.055 3.597 10.664 1.00 53.22 93 THR A N 1
ATOM 745 C CA . THR A 1 93 ? -14.521 2.663 11.694 1.00 53.22 93 THR A CA 1
ATOM 746 C C . THR A 1 93 ? -14.794 1.288 11.095 1.00 53.22 93 THR A C 1
ATOM 748 O O . THR A 1 93 ? -15.801 1.106 10.425 1.00 53.22 93 THR A O 1
ATOM 751 N N . HIS A 1 94 ? -13.935 0.310 11.394 1.00 58.34 94 HIS A N 1
ATOM 752 C CA . HIS A 1 94 ? -14.336 -1.106 11.395 1.00 58.34 94 HIS A CA 1
ATOM 753 C C . HIS A 1 94 ? -14.076 -1.770 12.757 1.00 58.34 94 HIS A C 1
ATOM 755 O O . HIS A 1 94 ? -14.963 -2.440 13.269 1.00 58.34 94 HIS A O 1
ATOM 761 N N . ARG A 1 95 ? -12.964 -1.458 13.439 1.00 58.75 95 ARG A N 1
ATOM 762 C CA . ARG A 1 95 ? -12.815 -1.550 14.909 1.00 58.75 95 ARG A CA 1
ATOM 763 C C . ARG A 1 95 ? -11.549 -0.789 15.327 1.00 58.7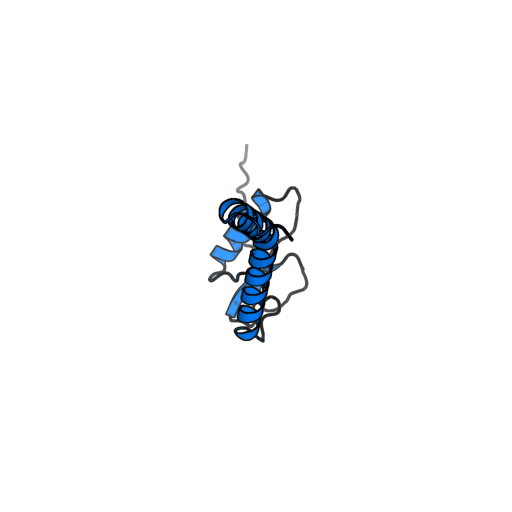5 95 ARG A C 1
ATOM 765 O O . ARG A 1 95 ? -10.446 -1.280 15.083 1.00 58.75 95 ARG A O 1
ATOM 772 N N . PRO A 1 96 ? -11.642 0.436 15.871 1.00 55.62 96 PRO A N 1
ATOM 773 C CA . PRO A 1 96 ? -10.445 1.184 16.237 1.00 55.62 96 PRO A CA 1
ATOM 774 C C . PRO A 1 96 ? -9.829 0.611 17.520 1.00 55.62 96 PRO A C 1
ATOM 776 O O . PRO A 1 96 ? -10.481 0.576 18.561 1.00 55.62 96 PRO A O 1
ATOM 779 N N . ILE A 1 97 ? -8.553 0.219 17.468 1.00 57.19 97 ILE A N 1
ATOM 780 C CA . ILE A 1 97 ? -7.742 0.047 18.678 1.00 57.19 97 ILE A CA 1
ATOM 781 C C . ILE A 1 97 ? -7.007 1.363 18.910 1.00 57.19 97 ILE A C 1
ATOM 783 O O . ILE A 1 97 ? -6.232 1.825 18.070 1.00 57.19 97 ILE A O 1
ATOM 787 N N . ALA A 1 98 ? -7.283 2.004 20.046 1.00 58.12 98 ALA A N 1
ATOM 788 C CA . ALA A 1 98 ? -6.587 3.224 20.419 1.00 58.12 98 ALA A CA 1
ATOM 789 C C . ALA A 1 98 ? -5.077 2.937 20.535 1.00 58.12 98 ALA A C 1
ATOM 791 O O . ALA A 1 98 ? -4.697 1.950 21.171 1.00 58.12 98 ALA A O 1
ATOM 792 N N . PRO A 1 99 ? -4.197 3.779 19.961 1.00 57.75 99 PRO A N 1
ATOM 793 C CA . PRO A 1 99 ? -2.763 3.586 20.108 1.00 57.75 99 PRO A CA 1
ATOM 794 C C . PRO A 1 99 ? -2.410 3.624 21.596 1.00 57.75 99 PRO A C 1
ATOM 796 O O . PRO A 1 99 ? -2.685 4.613 22.283 1.00 57.75 99 PRO A O 1
ATOM 799 N N . VAL A 1 100 ? -1.814 2.536 22.094 1.00 56.34 100 VAL A N 1
ATOM 800 C CA . VAL A 1 100 ? -1.386 2.412 23.490 1.00 56.34 100 VAL A CA 1
ATOM 801 C C . VAL A 1 100 ? -0.387 3.531 23.770 1.00 56.34 100 VAL A C 1
ATOM 803 O O . VAL A 1 100 ? 0.760 3.501 23.320 1.00 56.34 100 VAL A O 1
ATOM 806 N N . ARG A 1 101 ? -0.827 4.564 24.493 1.00 56.34 101 ARG A N 1
ATOM 807 C CA . ARG A 1 101 ? 0.050 5.651 24.927 1.00 56.34 101 ARG A CA 1
ATOM 808 C C . ARG A 1 101 ? 1.060 5.068 25.908 1.00 56.34 101 ARG A C 1
ATOM 810 O O . ARG A 1 101 ? 0.746 4.879 27.082 1.00 56.34 101 ARG A O 1
ATOM 817 N N . ARG A 1 102 ? 2.284 4.803 25.441 1.00 54.69 102 ARG A N 1
ATOM 818 C CA . ARG A 1 102 ? 3.427 4.538 26.322 1.00 54.69 102 ARG A CA 1
ATOM 819 C C . ARG A 1 102 ? 3.588 5.751 27.239 1.00 54.69 102 ARG A C 1
ATOM 821 O O . ARG A 1 102 ? 4.005 6.818 26.790 1.00 54.69 102 ARG A O 1
ATOM 828 N N . ARG A 1 103 ? 3.195 5.614 28.510 1.00 56.16 103 ARG A N 1
ATOM 829 C CA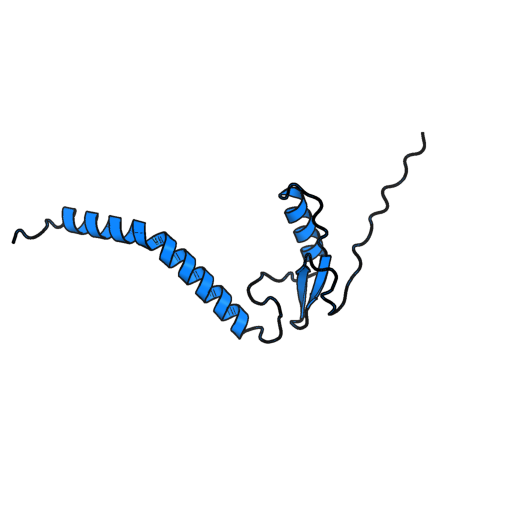 . ARG A 1 103 ? 3.384 6.645 29.538 1.00 56.16 103 ARG A CA 1
ATOM 830 C C . ARG A 1 103 ? 4.888 6.906 29.656 1.00 56.16 103 ARG A C 1
ATOM 832 O O . ARG A 1 103 ? 5.603 6.111 30.256 1.00 56.16 103 ARG A O 1
ATOM 839 N N . LYS A 1 104 ? 5.383 8.001 29.066 1.00 56.31 104 LYS A N 1
ATOM 840 C CA . LYS A 1 104 ? 6.729 8.512 29.358 1.00 56.31 104 LYS A CA 1
ATOM 841 C C . LYS A 1 104 ? 6.743 8.891 30.839 1.00 56.31 104 LYS A C 1
ATOM 843 O O . LYS A 1 104 ? 6.096 9.856 31.237 1.00 56.31 104 LYS A O 1
ATOM 848 N N . GLY A 1 105 ? 7.421 8.078 31.647 1.00 51.25 105 GLY A N 1
ATOM 849 C CA . GLY A 1 105 ? 7.620 8.323 33.069 1.00 51.25 105 GLY A CA 1
ATOM 850 C C . GLY A 1 105 ? 8.237 9.703 33.284 1.00 51.25 105 GLY A C 1
ATOM 851 O O . GLY A 1 105 ? 9.284 10.028 32.725 1.00 51.25 105 GLY A O 1
ATOM 852 N N . LYS A 1 106 ? 7.549 10.529 34.069 1.00 48.88 106 LYS A N 1
ATOM 853 C CA . LYS A 1 106 ? 7.989 11.858 34.489 1.00 48.88 106 LYS A CA 1
ATOM 854 C C . LYS A 1 106 ? 9.195 11.680 35.423 1.00 48.88 106 LYS A C 1
ATOM 856 O O . LYS A 1 106 ? 9.013 11.266 36.564 1.00 48.88 106 LYS A O 1
ATOM 861 N N . LYS A 1 107 ? 10.419 11.952 34.952 1.00 52.78 107 LYS A N 1
ATOM 862 C CA . LYS A 1 107 ? 11.596 12.070 35.833 1.00 52.78 107 LYS A CA 1
ATOM 863 C C . LYS A 1 107 ? 11.375 13.281 36.748 1.00 52.78 107 LYS A C 1
ATOM 865 O O . LYS A 1 107 ? 11.320 14.406 36.257 1.00 52.78 107 LYS A O 1
ATOM 870 N N . LYS A 1 108 ? 11.197 13.039 38.050 1.00 48.88 108 LYS A N 1
ATOM 871 C CA . LYS A 1 108 ? 11.286 14.073 39.090 1.00 48.88 108 LYS A CA 1
ATOM 872 C C . LYS A 1 108 ? 12.767 14.458 39.238 1.00 48.88 108 LYS A C 1
ATOM 874 O O . LYS A 1 108 ? 13.595 13.564 39.398 1.00 48.88 108 LYS A O 1
ATOM 879 N N . ARG A 1 109 ? 13.073 15.749 39.105 1.00 58.16 109 ARG A N 1
ATOM 880 C CA . ARG A 1 109 ? 14.276 16.386 39.657 1.00 58.16 109 ARG A CA 1
ATOM 881 C C . ARG A 1 109 ? 13.873 17.062 40.955 1.00 58.16 109 ARG A C 1
ATOM 883 O O . ARG A 1 109 ? 12.692 17.477 41.019 1.00 58.16 109 ARG A O 1
#

Secondary structure (DSSP, 8-state):
-PPPPHHHHHHHHHHHHHHHHHHHHHHHHHHHHHHHHHH-TT-S-TTSPPBSSHHHHHHHHHHHHHH-SS----EEEE-TTSSEEEES-S---S-BPPP----------

Radius of gyration: 23.34 Å; chains: 1; bounding box: 40×28×88 Å